Protein AF-A9DG69-F1 (afdb_monomer)

Secondary structure (DSSP, 8-state):
---TTSPPPSSPEEEEEE-TT-TTHHHHHHHHTGGGGGGSEEEEEE--TT-HHHHHHHHHHHHHHHTT-HHHHHHHHHHIIIIIS-S--SHHHHHHHHHHTT--HHHHHHHHTSHHHHHHHHHHHHHHHHHHH--SSS-TTHHHHHHHHHH--

Foldseek 3Di:
DDDPDDPDDPAAEDEAEEFLLQLVVPVVCVVPPVVCPPRHNYYYQQDQVVPQLSLLRLLLVQVCVVVVNCVPCVVVSSCCQPPHDHGDPDNVVSLVSVVVVPDDSVVSVPSSPDPSSVVSSVVSHVVLVCQLPDDDDDDPPVNCVSVVSVVVD

pLDDT: mean 79.02, std 21.31, range [30.34, 98.31]

Mean predicted aligned error: 8.77 Å

Structure (mmCIF, N/CA/C/O backbone):
data_AF-A9DG69-F1
#
_entry.id   AF-A9DG69-F1
#
loop_
_atom_site.group_PDB
_atom_site.id
_atom_site.type_symbol
_atom_site.label_atom_id
_atom_site.label_alt_id
_atom_site.label_comp_id
_atom_site.label_asym_id
_atom_site.label_entity_id
_atom_site.label_seq_id
_atom_site.pdbx_PDB_ins_code
_atom_site.Cartn_x
_atom_site.Cartn_y
_atom_site.Cartn_z
_atom_site.occupancy
_atom_site.B_iso_or_equiv
_atom_site.auth_seq_id
_atom_site.auth_comp_id
_atom_site.auth_asym_id
_atom_site.auth_atom_id
_atom_site.pdbx_PDB_model_num
ATOM 1 N N . MET A 1 1 ? 27.854 -14.062 -20.061 1.00 39.81 1 MET A N 1
ATOM 2 C CA . MET A 1 1 ? 29.175 -13.415 -20.216 1.00 39.81 1 MET A CA 1
ATOM 3 C C . MET A 1 1 ? 29.643 -13.022 -18.823 1.00 39.81 1 MET A C 1
ATOM 5 O O . MET A 1 1 ? 29.130 -12.054 -18.285 1.00 39.81 1 MET A O 1
ATOM 9 N N . GLN A 1 2 ? 30.489 -13.839 -18.189 1.00 33.88 2 GLN A N 1
ATOM 10 C CA . GLN A 1 2 ? 31.050 -13.531 -16.868 1.00 33.88 2 GLN A CA 1
ATOM 11 C C . GLN A 1 2 ? 32.243 -12.591 -17.051 1.00 33.88 2 GLN A C 1
ATOM 13 O O . GLN A 1 2 ? 33.119 -12.861 -17.873 1.00 33.88 2 GLN A O 1
ATOM 18 N N . VAL A 1 3 ? 32.255 -11.478 -16.321 1.00 43.22 3 VAL A N 1
ATOM 19 C CA . VAL A 1 3 ? 33.398 -10.561 -16.281 1.00 43.22 3 VAL A CA 1
ATOM 20 C C . VAL A 1 3 ? 34.301 -11.018 -15.140 1.00 43.22 3 VAL A C 1
ATOM 22 O O . VAL A 1 3 ? 33.946 -10.902 -13.970 1.00 43.22 3 VAL A O 1
ATOM 25 N N . SER A 1 4 ? 35.454 -11.584 -15.481 1.00 36.88 4 SER A N 1
ATOM 26 C CA . SER A 1 4 ? 36.428 -12.093 -14.515 1.00 36.88 4 SER A CA 1
ATOM 27 C C . SER A 1 4 ? 36.933 -10.974 -13.593 1.00 36.88 4 SER A C 1
ATOM 29 O O . SER A 1 4 ? 37.400 -9.946 -14.079 1.00 36.88 4 SER A O 1
ATOM 31 N N . GLY A 1 5 ? 36.889 -11.184 -12.271 1.00 45.47 5 GLY A N 1
ATOM 32 C CA . GLY A 1 5 ? 37.530 -10.305 -11.276 1.00 45.47 5 GLY A CA 1
ATOM 33 C C . GLY A 1 5 ? 36.601 -9.433 -10.424 1.00 45.47 5 GLY A C 1
ATOM 34 O O . GLY A 1 5 ? 37.092 -8.720 -9.553 1.00 45.47 5 GLY A O 1
ATOM 35 N N . ILE A 1 6 ? 35.282 -9.503 -10.618 1.00 45.38 6 ILE A N 1
ATOM 36 C CA . ILE A 1 6 ? 34.305 -8.875 -9.717 1.00 45.38 6 ILE A CA 1
ATOM 37 C C . ILE A 1 6 ? 33.697 -9.986 -8.853 1.00 45.38 6 ILE A C 1
ATOM 39 O O . ILE A 1 6 ? 33.123 -10.914 -9.424 1.00 45.38 6 ILE A O 1
ATOM 43 N N . PRO A 1 7 ? 33.820 -9.949 -7.511 1.00 48.00 7 PRO A N 1
ATOM 44 C CA . PRO A 1 7 ? 33.106 -10.897 -6.667 1.00 48.00 7 PRO A CA 1
ATOM 45 C C . PRO A 1 7 ? 31.607 -10.728 -6.922 1.00 48.00 7 PRO A C 1
ATOM 47 O O . PRO A 1 7 ? 31.056 -9.641 -6.742 1.00 48.00 7 PRO A O 1
ATOM 50 N N . GLU A 1 8 ? 30.970 -11.795 -7.398 1.00 50.75 8 GLU A N 1
ATOM 51 C CA . GLU A 1 8 ? 29.535 -11.830 -7.654 1.00 50.75 8 GLU A CA 1
ATOM 52 C C . GLU A 1 8 ? 28.812 -11.520 -6.335 1.00 50.75 8 GLU A C 1
ATOM 54 O O . GLU A 1 8 ? 29.060 -12.154 -5.304 1.00 50.75 8 GLU A O 1
ATOM 59 N N . ALA A 1 9 ? 28.000 -10.459 -6.330 1.00 54.44 9 ALA A N 1
ATOM 60 C CA . ALA A 1 9 ? 27.233 -10.087 -5.151 1.00 54.44 9 ALA A CA 1
ATOM 61 C C . ALA A 1 9 ? 26.327 -11.266 -4.774 1.00 54.44 9 ALA A C 1
ATOM 63 O O . ALA A 1 9 ? 25.660 -11.828 -5.636 1.00 54.44 9 ALA A O 1
ATOM 64 N N . LYS A 1 10 ? 26.320 -11.629 -3.486 1.00 57.94 10 LYS A N 1
ATOM 65 C CA . LYS A 1 10 ? 25.734 -12.876 -2.961 1.00 57.94 10 LYS A CA 1
ATOM 66 C C . LYS A 1 10 ? 24.251 -13.093 -3.326 1.00 57.94 10 LYS A C 1
ATOM 68 O O . LYS A 1 10 ? 23.829 -14.237 -3.303 1.00 57.94 10 LYS A O 1
ATOM 73 N N . SER A 1 11 ? 23.539 -12.009 -3.653 1.00 59.19 11 SER A N 1
ATOM 74 C CA . SER A 1 11 ? 22.385 -11.897 -4.561 1.00 59.19 11 SER A CA 1
ATOM 75 C C . SER A 1 11 ? 22.168 -10.399 -4.839 1.00 59.19 11 SER A C 1
ATOM 77 O O . SER A 1 11 ? 22.279 -9.596 -3.905 1.00 59.19 11 SER A O 1
ATOM 79 N N . PRO A 1 12 ? 21.906 -9.950 -6.078 1.00 70.25 12 PRO A N 1
ATOM 80 C CA . PRO A 1 12 ? 21.531 -8.561 -6.316 1.00 70.25 12 PRO A CA 1
ATOM 81 C C . PRO A 1 12 ? 20.106 -8.304 -5.799 1.00 70.25 12 PRO A C 1
ATOM 83 O O . PRO A 1 12 ? 19.175 -9.023 -6.154 1.00 70.25 12 PRO A O 1
ATOM 86 N N . ILE A 1 13 ? 19.935 -7.258 -4.981 1.00 70.25 13 ILE A N 1
ATOM 87 C CA . ILE A 1 13 ? 18.608 -6.778 -4.575 1.00 70.25 13 ILE A CA 1
ATOM 88 C C . ILE A 1 13 ? 18.069 -5.871 -5.680 1.00 70.25 13 ILE A C 1
ATOM 90 O O . ILE A 1 13 ? 18.661 -4.829 -5.979 1.00 70.25 13 ILE A O 1
ATOM 94 N N . VAL A 1 14 ? 16.928 -6.235 -6.257 1.00 75.44 14 VAL A N 1
ATOM 95 C CA . VAL A 1 14 ? 16.189 -5.379 -7.189 1.00 75.44 14 VAL A CA 1
ATOM 96 C C . VAL A 1 14 ? 15.062 -4.710 -6.416 1.00 75.44 14 VAL A C 1
ATOM 98 O O . VAL A 1 14 ? 14.166 -5.374 -5.897 1.00 75.44 14 VAL A O 1
ATOM 101 N N . ARG A 1 15 ? 15.109 -3.375 -6.336 1.00 79.12 15 ARG A N 1
ATOM 102 C CA . ARG A 1 15 ? 14.056 -2.577 -5.706 1.00 79.12 15 ARG A CA 1
ATOM 103 C C . ARG A 1 15 ? 13.205 -1.872 -6.748 1.00 79.12 15 ARG A C 1
ATOM 105 O O . ARG A 1 15 ? 13.714 -1.078 -7.536 1.00 79.12 15 ARG A O 1
ATOM 112 N N . GLU A 1 16 ? 11.905 -2.107 -6.689 1.00 80.88 16 GLU A N 1
ATOM 113 C CA . GLU A 1 16 ? 10.910 -1.392 -7.476 1.00 80.88 16 GLU A CA 1
ATOM 114 C C . GLU A 1 16 ? 10.331 -0.223 -6.670 1.00 80.88 16 GLU A C 1
ATOM 116 O O . GLU A 1 16 ? 9.820 -0.407 -5.565 1.00 80.88 16 GLU A O 1
ATOM 121 N N . PHE A 1 17 ? 10.359 0.978 -7.247 1.00 85.00 17 PHE A N 1
ATOM 122 C CA . PHE A 1 17 ? 9.604 2.127 -6.750 1.00 85.00 17 PHE A CA 1
ATOM 123 C C . PHE A 1 17 ? 8.345 2.296 -7.602 1.00 85.00 17 PHE A C 1
ATOM 125 O O . PHE A 1 17 ? 8.454 2.585 -8.793 1.00 85.00 17 PHE A O 1
ATOM 132 N N . PHE A 1 18 ? 7.161 2.116 -7.015 1.00 87.69 18 PHE A N 1
ATOM 133 C CA . PHE A 1 18 ? 5.908 2.041 -7.780 1.00 87.69 18 PHE A CA 1
ATOM 134 C C . PHE A 1 18 ? 4.745 2.778 -7.115 1.00 87.69 18 PHE A C 1
ATOM 136 O O . PHE A 1 18 ? 4.779 3.076 -5.925 1.00 87.69 18 PHE A O 1
ATOM 143 N N . SER A 1 19 ? 3.672 3.033 -7.858 1.00 90.19 19 SER A N 1
ATOM 144 C CA . SER A 1 19 ? 2.377 3.419 -7.286 1.00 90.19 19 SER A CA 1
ATOM 145 C C . SER A 1 19 ? 1.255 2.696 -8.012 1.00 90.19 19 SER A C 1
ATOM 147 O O . SER A 1 19 ? 1.274 2.603 -9.236 1.00 90.19 19 SER A O 1
ATOM 149 N N . TYR A 1 20 ? 0.221 2.267 -7.283 1.00 92.31 20 TYR A N 1
ATOM 150 C CA . TYR A 1 20 ? -0.986 1.703 -7.901 1.00 92.31 20 TYR A CA 1
ATOM 151 C C . TYR A 1 20 ? -1.754 2.706 -8.776 1.00 92.31 20 TYR A C 1
ATOM 153 O O . TYR A 1 20 ? -2.669 2.309 -9.485 1.00 92.31 20 TYR A O 1
ATOM 161 N N . ASN A 1 21 ? -1.401 3.996 -8.728 1.00 90.62 21 ASN A N 1
ATOM 162 C CA . ASN A 1 21 ? -1.954 5.027 -9.612 1.00 90.62 21 ASN A CA 1
ATOM 163 C C . ASN A 1 21 ? -1.151 5.212 -10.907 1.00 90.62 21 ASN A C 1
ATOM 165 O O . ASN A 1 21 ? -1.531 6.040 -11.732 1.00 90.62 21 ASN A O 1
ATOM 169 N N . CYS A 1 22 ? -0.041 4.491 -11.084 1.00 85.38 22 CYS A N 1
ATOM 170 C CA . CYS A 1 22 ? 0.853 4.618 -12.230 1.00 85.38 22 CYS A CA 1
ATOM 171 C C . CYS A 1 22 ? 0.901 3.297 -13.013 1.00 85.38 22 CYS A C 1
ATOM 173 O O . CYS A 1 22 ? 1.735 2.429 -12.767 1.00 85.38 22 CYS A O 1
ATOM 175 N N . TYR A 1 23 ? -0.004 3.142 -13.987 1.00 72.94 23 TYR A N 1
ATOM 176 C CA . TYR A 1 23 ? -0.185 1.884 -14.729 1.00 72.94 23 TYR A CA 1
ATOM 177 C C . TYR A 1 23 ? 1.024 1.483 -15.579 1.00 72.94 23 TYR A C 1
ATOM 179 O O . TYR A 1 23 ? 1.253 0.304 -15.815 1.00 72.94 23 TYR A O 1
ATOM 187 N N . ARG A 1 24 ? 1.818 2.456 -16.044 1.00 70.38 24 ARG A N 1
ATOM 188 C CA . ARG A 1 24 ? 2.927 2.224 -16.986 1.00 70.38 24 ARG A CA 1
ATOM 189 C C . ARG A 1 24 ? 3.978 1.242 -16.447 1.00 70.38 24 ARG A C 1
ATOM 191 O O . ARG A 1 24 ? 4.665 0.607 -17.238 1.00 70.38 24 ARG A O 1
ATOM 198 N N . GLN A 1 25 ? 4.099 1.126 -15.126 1.00 61.88 25 GLN A N 1
ATOM 199 C CA . GLN A 1 25 ? 5.085 0.266 -14.471 1.00 61.88 25 GLN A CA 1
ATOM 200 C C . GLN A 1 25 ? 4.639 -1.204 -14.408 1.00 61.88 25 GLN A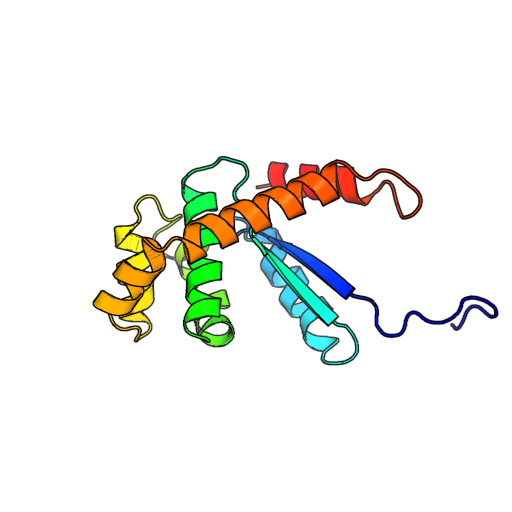 C 1
ATOM 202 O O . GLN A 1 25 ? 5.483 -2.092 -14.409 1.00 61.88 25 GLN A O 1
ATOM 207 N N . TYR A 1 26 ? 3.329 -1.467 -14.423 1.00 66.94 26 TYR A N 1
ATOM 208 C CA . TYR A 1 26 ? 2.775 -2.794 -14.150 1.00 66.94 26 TYR A CA 1
ATOM 209 C C . TYR A 1 26 ? 3.090 -3.851 -15.233 1.00 66.94 26 TYR A C 1
ATOM 211 O O . TYR A 1 26 ? 3.617 -4.901 -14.870 1.00 66.94 26 TYR A O 1
ATOM 219 N N . PRO A 1 27 ? 2.884 -3.601 -16.548 1.00 66.69 27 PRO A N 1
ATOM 220 C CA . PRO A 1 27 ? 3.151 -4.609 -17.584 1.00 66.69 27 PRO A CA 1
ATOM 221 C C . PRO A 1 27 ? 4.640 -4.926 -17.731 1.00 66.69 27 PRO A C 1
ATOM 223 O O . PRO A 1 27 ? 5.029 -6.080 -17.868 1.00 66.69 27 PRO A O 1
ATOM 226 N N . ILE A 1 28 ? 5.491 -3.896 -17.636 1.00 63.50 28 ILE A N 1
ATOM 227 C CA . ILE A 1 28 ? 6.948 -4.061 -17.693 1.00 63.50 28 ILE A CA 1
ATOM 228 C C . ILE A 1 28 ? 7.399 -5.004 -16.575 1.00 63.50 28 ILE A C 1
ATOM 230 O O . ILE A 1 28 ? 8.274 -5.842 -16.783 1.00 63.50 28 ILE A O 1
ATOM 234 N N . PHE A 1 29 ? 6.797 -4.881 -15.394 1.00 64.56 29 PHE A N 1
ATOM 235 C CA . PHE A 1 29 ? 7.187 -5.651 -14.228 1.00 64.56 29 PHE A CA 1
ATOM 236 C C . PHE A 1 29 ? 6.759 -7.126 -14.302 1.00 64.56 29 PHE A C 1
ATOM 238 O O . PHE A 1 29 ? 7.599 -8.004 -14.081 1.00 64.56 29 PHE A O 1
ATOM 245 N N .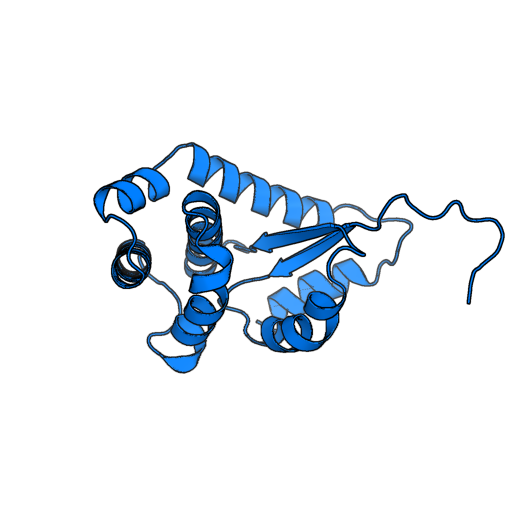 GLU A 1 30 ? 5.491 -7.400 -14.642 1.00 67.62 30 GLU A N 1
ATOM 246 C CA . GLU A 1 30 ? 4.982 -8.775 -14.814 1.00 67.62 30 GLU A CA 1
ATOM 247 C C . GLU A 1 30 ? 5.768 -9.537 -15.893 1.00 67.62 30 GLU A C 1
ATOM 249 O O . GLU A 1 30 ? 6.089 -10.711 -15.727 1.00 67.62 30 GLU A O 1
ATOM 254 N N . GLU A 1 31 ? 6.153 -8.865 -16.981 1.00 68.94 31 GLU A N 1
ATOM 255 C CA . GLU A 1 31 ? 6.813 -9.523 -18.113 1.00 68.94 31 GLU A CA 1
ATOM 256 C C . GLU A 1 31 ? 8.319 -9.758 -17.910 1.00 68.94 31 GLU A C 1
ATOM 258 O O . GLU A 1 31 ? 8.875 -10.683 -18.505 1.00 68.94 31 GLU A O 1
ATOM 263 N N . THR A 1 32 ? 9.002 -8.935 -17.102 1.00 63.88 32 THR A N 1
ATOM 264 C CA . THR A 1 32 ? 10.480 -8.929 -17.063 1.00 63.88 32 THR A CA 1
ATOM 265 C C . THR A 1 32 ? 11.102 -9.306 -15.724 1.00 63.88 32 THR A C 1
ATOM 267 O O . THR A 1 32 ? 12.185 -9.894 -15.720 1.00 63.88 32 THR A O 1
ATOM 270 N N . VAL A 1 33 ? 10.457 -8.997 -14.594 1.00 64.94 33 VAL A N 1
ATOM 271 C CA . VAL A 1 33 ? 11.054 -9.188 -13.259 1.00 64.94 33 VAL A CA 1
ATOM 272 C C . VAL A 1 33 ? 10.446 -10.380 -12.528 1.00 64.94 33 VAL A C 1
ATOM 274 O O . VAL A 1 33 ? 11.181 -11.127 -11.886 1.00 64.94 33 VAL A O 1
ATOM 277 N N . GLU A 1 34 ? 9.139 -10.617 -12.661 1.00 67.62 34 GLU A N 1
ATOM 278 C CA . GLU A 1 34 ? 8.484 -11.793 -12.067 1.00 67.62 34 GLU A CA 1
ATOM 279 C C . GLU A 1 34 ? 9.126 -13.139 -12.484 1.00 67.62 34 GLU A C 1
ATOM 281 O O . GLU A 1 34 ? 9.318 -13.991 -11.611 1.00 67.62 34 GLU A O 1
ATOM 286 N N . PRO A 1 35 ? 9.571 -13.336 -13.746 1.00 71.50 35 PRO A N 1
ATOM 287 C CA . PRO A 1 35 ? 10.230 -14.578 -14.161 1.00 71.50 35 PRO A CA 1
ATOM 288 C C . PRO A 1 35 ? 11.618 -14.821 -13.547 1.00 71.50 35 PRO A C 1
ATOM 290 O O . PRO A 1 35 ? 12.113 -15.945 -13.615 1.00 71.50 35 PRO A O 1
ATOM 293 N N . LEU A 1 36 ? 12.269 -13.801 -12.968 1.00 67.56 36 LEU A N 1
ATOM 294 C CA . LEU A 1 36 ? 13.613 -13.938 -12.385 1.00 67.56 36 LEU A CA 1
ATOM 295 C C . LEU A 1 36 ? 13.611 -14.748 -11.075 1.00 67.56 36 LEU A C 1
ATOM 297 O O . LEU A 1 36 ? 14.653 -15.294 -10.696 1.00 67.56 36 LEU A O 1
ATOM 301 N N . GLY A 1 37 ? 12.443 -14.890 -10.435 1.00 67.31 37 GLY A N 1
ATOM 302 C CA . GLY A 1 37 ? 12.215 -15.794 -9.306 1.00 67.31 37 GLY A CA 1
ATOM 303 C C . GLY A 1 37 ? 13.230 -15.629 -8.173 1.00 67.31 37 GLY A C 1
ATOM 304 O O . GLY A 1 37 ? 13.617 -14.516 -7.829 1.00 67.31 37 GLY A O 1
ATOM 305 N N . ASP A 1 38 ? 13.696 -16.755 -7.631 1.00 68.50 38 ASP A N 1
ATOM 306 C CA . ASP A 1 38 ? 14.610 -16.810 -6.478 1.00 68.50 38 ASP A CA 1
ATOM 307 C C . ASP A 1 38 ? 16.049 -16.349 -6.796 1.00 68.50 38 ASP A C 1
ATOM 309 O O . ASP A 1 38 ? 16.919 -16.353 -5.926 1.00 68.50 38 ASP A O 1
ATOM 313 N N . THR A 1 39 ? 16.330 -15.964 -8.045 1.00 67.00 39 THR A N 1
ATOM 314 C CA . THR A 1 39 ? 17.665 -15.512 -8.479 1.00 67.00 39 THR A CA 1
ATOM 315 C C . THR A 1 39 ? 17.992 -14.108 -7.961 1.00 67.00 39 THR A C 1
ATOM 317 O O . THR A 1 39 ? 19.156 -13.705 -7.946 1.00 67.00 39 THR A O 1
ATOM 320 N N . ILE A 1 40 ? 16.971 -13.344 -7.563 1.00 69.00 40 ILE A N 1
ATOM 321 C CA . ILE A 1 40 ? 17.101 -11.967 -7.094 1.00 69.00 40 ILE A CA 1
ATOM 322 C C . ILE A 1 40 ? 16.274 -11.754 -5.828 1.00 69.00 40 ILE A C 1
ATOM 324 O O . ILE A 1 40 ? 15.142 -12.219 -5.717 1.00 69.00 40 ILE A O 1
ATOM 328 N N . ASP A 1 41 ? 16.823 -10.991 -4.889 1.00 71.38 41 ASP A N 1
ATOM 329 C CA . ASP A 1 41 ? 16.044 -10.517 -3.751 1.00 71.38 41 ASP A CA 1
ATOM 330 C C . ASP A 1 41 ? 15.211 -9.325 -4.216 1.00 71.38 41 ASP A C 1
ATOM 332 O O . ASP A 1 41 ? 15.745 -8.294 -4.637 1.00 71.38 41 ASP A O 1
ATOM 336 N N . PHE A 1 42 ? 13.890 -9.472 -4.189 1.00 74.81 42 PHE A N 1
ATOM 337 C CA . PHE A 1 42 ? 12.991 -8.482 -4.760 1.00 74.81 42 PHE A CA 1
ATOM 338 C C . PHE A 1 42 ? 12.222 -7.704 -3.691 1.00 74.81 42 PHE A C 1
ATOM 340 O O . PHE A 1 42 ? 11.514 -8.274 -2.857 1.00 74.81 42 PHE A O 1
ATOM 347 N N . GLU A 1 43 ? 12.305 -6.375 -3.755 1.00 81.06 43 GLU A N 1
ATOM 348 C CA . GLU A 1 43 ? 11.619 -5.484 -2.824 1.00 81.06 43 GLU A CA 1
ATOM 349 C C . GLU A 1 43 ? 10.822 -4.393 -3.539 1.00 81.06 43 GLU A C 1
ATOM 351 O O . GLU A 1 43 ? 11.306 -3.763 -4.474 1.00 81.06 43 GLU A O 1
ATOM 356 N N . ARG A 1 44 ? 9.618 -4.091 -3.039 1.00 85.06 44 ARG A N 1
ATOM 357 C CA . ARG A 1 44 ? 8.824 -2.952 -3.518 1.00 85.06 44 ARG A CA 1
ATOM 358 C C . ARG A 1 44 ? 8.738 -1.850 -2.481 1.00 85.06 44 ARG A C 1
ATOM 360 O O . ARG A 1 44 ? 8.471 -2.111 -1.307 1.00 85.06 44 ARG A O 1
ATOM 367 N N . THR A 1 45 ? 8.858 -0.622 -2.956 1.00 89.56 45 THR A N 1
ATOM 368 C CA . THR A 1 45 ? 8.678 0.600 -2.180 1.00 89.56 45 THR A CA 1
ATOM 369 C C . THR A 1 45 ? 7.586 1.442 -2.847 1.00 89.56 45 THR A C 1
ATOM 371 O O . THR A 1 45 ? 7.820 2.019 -3.912 1.00 89.56 45 THR A O 1
ATOM 374 N N . PRO A 1 46 ? 6.373 1.513 -2.271 1.00 92.38 46 PRO A N 1
ATOM 375 C CA . PRO A 1 46 ? 5.306 2.314 -2.845 1.00 92.38 46 PRO A CA 1
ATOM 376 C C . PRO A 1 46 ? 5.591 3.816 -2.669 1.00 92.38 46 PRO A C 1
ATOM 378 O O . PRO A 1 46 ? 6.023 4.269 -1.607 1.00 92.38 46 PRO A O 1
ATOM 381 N N . ILE A 1 47 ? 5.308 4.604 -3.701 1.00 90.69 47 ILE A N 1
ATOM 382 C CA . ILE A 1 47 ? 5.576 6.041 -3.768 1.00 90.69 47 ILE A CA 1
ATOM 383 C C . ILE A 1 47 ? 4.294 6.837 -3.524 1.00 90.69 47 ILE A C 1
ATOM 385 O O . ILE A 1 47 ? 3.309 6.687 -4.249 1.00 90.69 47 ILE A O 1
ATOM 389 N N . GLY A 1 48 ? 4.335 7.722 -2.524 1.00 88.44 48 GLY A N 1
ATOM 390 C CA . GLY A 1 48 ? 3.271 8.678 -2.212 1.00 88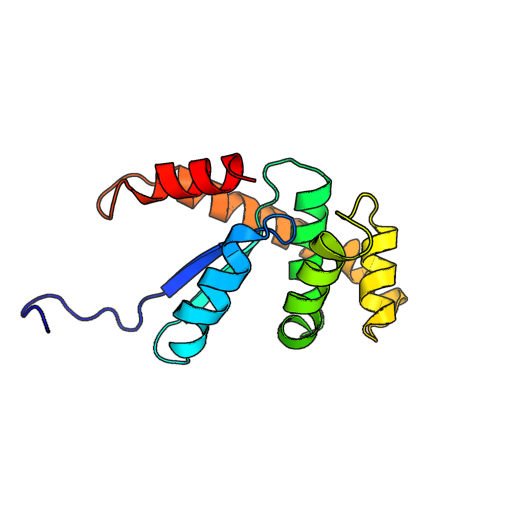.44 48 GLY A CA 1
ATOM 391 C C . GLY A 1 48 ? 3.434 10.025 -2.916 1.00 88.44 48 GLY A C 1
ATOM 392 O O . GLY A 1 48 ? 2.445 10.652 -3.284 1.00 88.44 48 GLY A O 1
ATOM 393 N N . ALA A 1 49 ? 4.676 10.489 -3.109 1.00 85.88 49 ALA A N 1
ATOM 394 C CA . ALA A 1 49 ? 5.012 11.773 -3.747 1.00 85.88 49 ALA A CA 1
ATOM 395 C C . ALA A 1 49 ? 4.201 12.985 -3.219 1.00 85.88 49 ALA A C 1
ATOM 397 O O . ALA A 1 49 ? 3.910 13.920 -3.963 1.00 85.88 49 ALA A O 1
ATOM 398 N N . GLY A 1 50 ? 3.770 12.950 -1.951 1.00 86.31 50 GLY A N 1
ATOM 399 C CA . GLY A 1 50 ? 2.919 13.979 -1.339 1.00 86.31 50 GLY A CA 1
ATOM 400 C C . GLY A 1 50 ? 1.487 14.072 -1.891 1.00 86.31 50 GLY A C 1
ATOM 401 O O . GLY A 1 50 ? 0.726 14.937 -1.457 1.00 86.31 50 GLY A O 1
ATOM 402 N N . ARG A 1 51 ? 1.084 13.202 -2.827 1.00 90.56 51 ARG A N 1
ATOM 403 C CA . ARG A 1 51 ? -0.258 13.198 -3.429 1.00 90.56 51 ARG A CA 1
ATOM 404 C C . ARG A 1 51 ? -1.203 12.350 -2.554 1.00 90.56 51 ARG A C 1
ATOM 406 O O . ARG A 1 51 ? -0.918 11.169 -2.350 1.00 90.56 51 ARG A O 1
ATOM 413 N N . PRO A 1 52 ? -2.351 12.870 -2.072 1.00 94.75 52 PRO A N 1
ATOM 414 C CA . PRO A 1 52 ? -3.221 12.135 -1.142 1.00 94.75 52 PRO A CA 1
ATOM 415 C C . PRO A 1 52 ? -3.654 10.737 -1.616 1.00 94.75 52 PRO A C 1
ATOM 417 O O . PRO A 1 52 ? -3.603 9.776 -0.850 1.00 94.75 52 PRO A O 1
ATOM 420 N N . SER A 1 53 ? -4.016 10.586 -2.893 1.00 94.62 53 SER A N 1
ATOM 421 C CA . SER A 1 53 ? -4.415 9.291 -3.471 1.00 94.62 53 SER A CA 1
ATOM 422 C C . SER A 1 53 ? -3.263 8.285 -3.575 1.00 94.62 53 SER A C 1
ATOM 424 O O . SER A 1 53 ? -3.459 7.071 -3.469 1.00 94.62 53 SER A O 1
ATOM 426 N N . TRP A 1 54 ? -2.037 8.778 -3.740 1.00 94.81 54 TRP A N 1
ATOM 427 C CA . TRP A 1 54 ? -0.837 7.950 -3.797 1.00 94.81 54 TRP A CA 1
ATOM 428 C C . TRP A 1 54 ? -0.405 7.517 -2.396 1.00 94.81 54 TRP A C 1
ATOM 430 O O . TRP A 1 54 ? -0.016 6.367 -2.214 1.00 94.81 54 TRP A O 1
ATOM 440 N N . ILE A 1 55 ? -0.589 8.368 -1.386 1.00 96.38 55 ILE A N 1
ATOM 441 C CA . ILE A 1 55 ? -0.410 7.990 0.024 1.00 96.38 55 ILE A CA 1
ATOM 442 C C . ILE A 1 55 ? -1.398 6.879 0.414 1.00 96.38 55 ILE A C 1
ATOM 444 O O . ILE A 1 55 ? -1.008 5.885 1.025 1.00 96.38 55 ILE A O 1
ATOM 448 N N . LEU A 1 56 ? -2.661 6.964 -0.025 1.00 97.44 56 LEU A N 1
ATOM 449 C CA . LEU A 1 56 ? -3.621 5.862 0.145 1.00 97.44 56 LEU A CA 1
ATOM 450 C C . LEU A 1 56 ? -3.169 4.581 -0.574 1.00 97.44 56 LEU A C 1
ATOM 452 O O . LEU A 1 56 ? -3.453 3.478 -0.114 1.00 97.44 56 LEU A O 1
ATOM 456 N N . SER A 1 57 ? -2.410 4.701 -1.663 1.00 94.50 57 SER A N 1
ATOM 457 C CA . SER A 1 57 ? -1.828 3.549 -2.363 1.00 94.50 57 SER A CA 1
ATOM 458 C C . SER A 1 57 ? -0.627 2.947 -1.624 1.00 94.50 57 SER A C 1
ATOM 460 O O . SER A 1 57 ? -0.485 1.723 -1.606 1.00 94.50 57 SER A O 1
ATOM 462 N N . GLN A 1 58 ? 0.182 3.760 -0.935 1.00 97.25 58 GLN A N 1
ATOM 463 C CA . GLN A 1 58 ? 1.194 3.265 0.010 1.00 97.25 58 GLN A CA 1
ATOM 464 C C . GLN A 1 58 ? 0.540 2.495 1.156 1.00 97.25 58 GLN A C 1
ATOM 466 O O . GLN A 1 58 ? 0.959 1.383 1.485 1.00 97.25 58 GLN A O 1
ATOM 471 N N . GLN A 1 59 ? -0.534 3.051 1.719 1.00 98.06 59 GLN A N 1
ATOM 472 C CA . GLN A 1 59 ? -1.296 2.393 2.774 1.00 98.06 59 GLN A CA 1
ATOM 473 C C . GLN A 1 59 ? -1.923 1.081 2.279 1.00 98.06 59 GLN A C 1
ATOM 475 O O . GLN A 1 59 ? -1.879 0.083 2.994 1.00 98.06 59 GLN A O 1
ATOM 480 N N . ALA A 1 60 ? -2.428 1.039 1.040 1.00 97.94 60 ALA A N 1
ATOM 481 C CA . ALA A 1 60 ? -2.935 -0.184 0.420 1.00 97.94 60 ALA A CA 1
ATOM 482 C C . ALA A 1 60 ? -1.866 -1.283 0.338 1.00 97.94 60 ALA A C 1
ATOM 484 O O . ALA A 1 60 ? -2.143 -2.438 0.657 1.00 97.94 60 ALA A O 1
ATOM 485 N N . TYR A 1 61 ? -0.635 -0.936 -0.048 1.00 97.44 61 TYR A N 1
ATOM 486 C CA . TYR A 1 61 ? 0.467 -1.897 -0.084 1.00 97.44 61 TYR A CA 1
ATOM 487 C C . TYR A 1 61 ? 0.829 -2.407 1.317 1.00 97.44 61 TYR A C 1
ATOM 489 O O . TYR A 1 61 ? 0.950 -3.616 1.509 1.00 97.44 61 TYR A O 1
ATOM 497 N N . TYR A 1 62 ? 0.901 -1.517 2.311 1.00 98.06 62 TYR A N 1
ATOM 498 C CA . TYR A 1 62 ? 1.122 -1.912 3.704 1.00 98.06 62 TYR A CA 1
ATOM 499 C C . TYR A 1 62 ? 0.051 -2.898 4.202 1.00 98.06 62 TYR A C 1
ATOM 501 O O . TYR A 1 62 ? 0.394 -3.928 4.780 1.00 98.06 62 TYR A O 1
ATOM 509 N N . LEU A 1 63 ? -1.237 -2.635 3.948 1.00 98.31 63 LEU A N 1
ATOM 510 C CA . LEU A 1 63 ? -2.319 -3.550 4.336 1.00 98.31 63 LEU A CA 1
ATOM 511 C C . LEU A 1 63 ? -2.193 -4.906 3.636 1.00 98.31 63 LEU A C 1
ATOM 513 O O . LEU A 1 63 ? -2.352 -5.947 4.272 1.00 98.31 63 LEU A O 1
ATOM 517 N N . ALA A 1 64 ? -1.859 -4.901 2.344 1.00 97.62 64 ALA A N 1
ATOM 518 C CA . ALA A 1 64 ? -1.644 -6.124 1.583 1.00 97.62 64 ALA A CA 1
ATOM 519 C C . ALA A 1 64 ? -0.526 -6.983 2.192 1.00 97.62 64 ALA A C 1
ATOM 521 O O . ALA A 1 64 ? -0.699 -8.193 2.331 1.00 97.62 64 ALA A O 1
ATOM 522 N N . GLN A 1 65 ? 0.576 -6.363 2.624 1.00 96.19 65 GLN A N 1
ATOM 523 C CA . GLN A 1 65 ? 1.647 -7.059 3.338 1.00 96.19 65 GLN A CA 1
ATOM 524 C C . GLN A 1 65 ? 1.191 -7.530 4.724 1.00 96.19 65 GLN A C 1
ATOM 526 O O . GLN A 1 65 ? 1.374 -8.695 5.064 1.00 96.19 65 GLN A O 1
ATOM 531 N N . LYS A 1 66 ? 0.549 -6.656 5.510 1.00 97.06 66 LYS A N 1
ATOM 532 C CA . LYS A 1 66 ? 0.104 -6.949 6.883 1.00 97.06 66 LYS A CA 1
ATOM 533 C C . LYS A 1 66 ? -0.840 -8.151 6.948 1.00 97.06 66 LYS A C 1
ATOM 535 O O . LYS A 1 66 ? -0.769 -8.919 7.903 1.00 97.06 66 LYS A O 1
ATOM 540 N N . PHE A 1 67 ? -1.701 -8.309 5.946 1.00 97.38 67 PHE A N 1
ATOM 541 C CA . PHE A 1 67 ? -2.657 -9.413 5.855 1.00 97.38 67 PHE A CA 1
ATOM 542 C C . PHE A 1 67 ? -2.174 -10.583 4.989 1.00 97.38 67 PHE A C 1
ATOM 544 O O . PHE A 1 67 ? -2.936 -11.518 4.767 1.00 97.38 67 PHE A O 1
ATOM 551 N N . ASN A 1 68 ? -0.926 -10.561 4.504 1.00 96.06 68 ASN A N 1
ATOM 552 C CA . ASN A 1 68 ? -0.385 -11.561 3.574 1.00 96.06 68 ASN A CA 1
ATOM 553 C C . ASN A 1 68 ? -1.234 -11.736 2.298 1.00 96.06 68 ASN A C 1
ATOM 555 O O . ASN A 1 68 ? -1.301 -12.816 1.715 1.00 96.06 68 ASN A O 1
ATOM 559 N N . MET A 1 69 ? -1.878 -10.659 1.844 1.00 96.50 69 MET A N 1
ATOM 560 C CA . MET A 1 69 ? -2.778 -10.642 0.691 1.00 96.50 69 MET A CA 1
ATOM 561 C C . MET A 1 69 ? -2.127 -10.079 -0.577 1.00 96.50 69 MET A C 1
ATOM 563 O O . MET A 1 69 ? -2.799 -10.000 -1.601 1.00 96.50 69 MET A O 1
ATOM 567 N N . THR A 1 70 ? -0.845 -9.691 -0.556 1.00 91.69 70 THR A N 1
ATOM 568 C CA . THR A 1 70 ? -0.163 -9.039 -1.694 1.00 91.69 70 THR A CA 1
ATOM 569 C C . THR A 1 70 ? -0.411 -9.749 -3.022 1.00 91.69 70 THR A C 1
ATOM 571 O O . THR A 1 70 ? -0.904 -9.116 -3.949 1.00 91.69 70 THR A O 1
ATOM 574 N N . ARG A 1 71 ? -0.183 -11.067 -3.109 1.00 89.25 71 ARG A N 1
ATOM 575 C CA . ARG A 1 71 ? -0.403 -11.835 -4.351 1.00 89.25 71 ARG A CA 1
ATOM 576 C C . ARG A 1 71 ? -1.847 -11.758 -4.859 1.00 89.25 71 ARG A C 1
ATOM 578 O O . ARG A 1 71 ? -2.069 -11.716 -6.060 1.00 89.25 71 ARG A O 1
ATOM 585 N N . GLN A 1 72 ? -2.820 -11.730 -3.951 1.00 90.62 72 GLN A N 1
ATOM 586 C CA . GLN A 1 72 ? -4.238 -11.660 -4.294 1.00 90.62 72 GLN A CA 1
ATOM 587 C C . GLN A 1 72 ? -4.644 -10.254 -4.748 1.00 90.62 72 GLN A C 1
ATOM 589 O O . GLN A 1 72 ? -5.387 -10.102 -5.716 1.00 90.62 72 GLN A O 1
ATOM 594 N N . VAL A 1 73 ? -4.207 -9.220 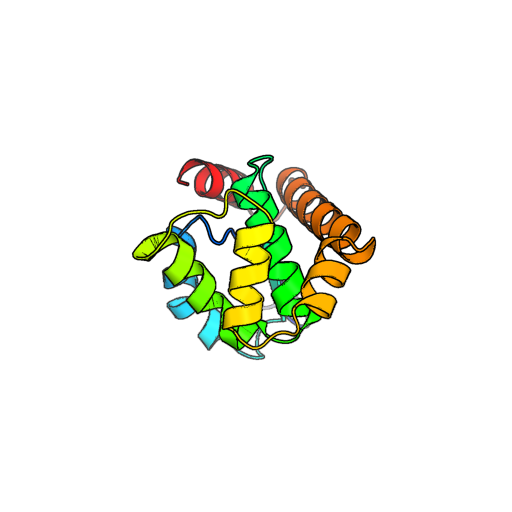-4.025 1.00 94.62 73 VAL A N 1
ATOM 595 C CA . VAL A 1 73 ? -4.779 -7.877 -4.186 1.00 94.62 73 VAL A CA 1
ATOM 596 C C . VAL A 1 73 ? -3.970 -6.964 -5.093 1.00 94.62 73 VAL A C 1
ATOM 598 O O . VAL A 1 73 ? -4.530 -5.979 -5.555 1.00 94.62 73 VAL A O 1
ATOM 601 N N . HIS A 1 74 ? -2.702 -7.268 -5.382 1.00 91.19 74 HIS A N 1
ATOM 602 C CA . HIS A 1 74 ? -1.826 -6.375 -6.148 1.00 91.19 74 HIS A CA 1
ATOM 603 C C . HIS A 1 74 ? -2.408 -6.044 -7.532 1.00 91.19 74 HIS A C 1
ATOM 605 O O . HIS A 1 74 ? -2.689 -4.881 -7.814 1.00 91.19 74 HIS A O 1
ATOM 611 N N . GLY A 1 75 ? -2.723 -7.058 -8.346 1.00 89.56 75 GLY A N 1
ATOM 612 C CA . GLY A 1 75 ? -3.383 -6.848 -9.641 1.00 89.56 75 GLY A CA 1
ATOM 613 C C . GLY A 1 75 ? -4.812 -6.302 -9.514 1.00 89.56 75 GLY A C 1
ATOM 614 O O . GLY A 1 75 ? -5.245 -5.476 -10.317 1.00 89.56 75 GLY A O 1
ATOM 615 N N . ASN A 1 76 ? -5.547 -6.690 -8.465 1.00 93.81 76 ASN A N 1
ATOM 616 C CA . ASN A 1 76 ? -6.900 -6.176 -8.219 1.00 93.81 76 ASN A CA 1
ATOM 617 C C . ASN A 1 76 ? -6.905 -4.677 -7.888 1.00 93.81 76 ASN A C 1
ATOM 619 O O . ASN A 1 76 ? -7.849 -3.987 -8.272 1.00 93.81 76 ASN A O 1
ATOM 623 N N . LEU A 1 77 ? -5.870 -4.168 -7.213 1.00 94.94 77 LEU A N 1
ATOM 624 C CA . LEU A 1 77 ? -5.686 -2.746 -6.919 1.00 94.94 77 LEU A CA 1
ATOM 625 C C . LEU A 1 77 ? -5.433 -1.952 -8.203 1.00 94.94 77 LEU A C 1
ATOM 627 O O . LEU A 1 77 ? -6.115 -0.952 -8.428 1.00 94.94 77 LEU A O 1
ATOM 631 N N . PHE A 1 78 ? -4.549 -2.433 -9.084 1.00 92.25 78 PHE A N 1
ATOM 632 C CA . PHE A 1 78 ? -4.332 -1.804 -10.392 1.00 92.25 78 PHE A CA 1
ATOM 633 C C . PHE A 1 78 ? -5.614 -1.777 -11.230 1.00 92.25 78 PHE A C 1
ATOM 635 O O . PHE A 1 78 ? -6.023 -0.709 -11.682 1.00 92.25 78 PHE A O 1
ATOM 642 N N . LYS A 1 79 ? -6.317 -2.910 -11.360 1.00 91.50 79 LYS A N 1
ATOM 643 C CA . LYS A 1 79 ? -7.606 -2.972 -12.078 1.00 91.50 79 LYS A CA 1
ATOM 644 C C . LYS A 1 79 ? -8.646 -2.039 -11.463 1.00 91.50 79 LYS A C 1
ATOM 646 O O . LYS A 1 79 ? -9.365 -1.334 -12.167 1.00 91.50 79 LYS A O 1
ATOM 651 N N . ARG A 1 80 ? -8.733 -1.999 -10.132 1.00 93.81 80 ARG A N 1
ATOM 652 C CA . ARG A 1 80 ? -9.657 -1.114 -9.416 1.00 93.81 80 ARG A CA 1
ATOM 653 C C . ARG A 1 80 ? -9.396 0.354 -9.751 1.00 93.81 80 ARG A C 1
ATOM 655 O O . ARG A 1 80 ? -10.368 1.086 -9.943 1.00 93.81 80 ARG A O 1
ATOM 662 N N . ILE A 1 81 ? -8.136 0.780 -9.791 1.00 94.06 81 ILE A N 1
ATOM 663 C CA . ILE A 1 81 ? -7.765 2.182 -10.016 1.00 94.06 81 ILE A CA 1
ATOM 664 C C . ILE A 1 81 ? -7.845 2.566 -11.495 1.00 94.06 81 ILE A C 1
ATOM 666 O O . ILE A 1 81 ? -8.360 3.638 -11.804 1.00 94.06 81 ILE A O 1
ATOM 670 N N . HIS A 1 82 ? -7.389 1.703 -12.401 1.00 90.94 82 HIS A N 1
ATOM 671 C CA . HIS A 1 82 ? -7.246 2.045 -13.818 1.00 90.94 82 HIS A CA 1
ATOM 672 C C . HIS A 1 82 ? -8.441 1.664 -14.694 1.00 90.94 82 HIS A C 1
ATOM 674 O O . HIS A 1 82 ? -8.655 2.306 -15.717 1.00 90.94 82 HIS A O 1
ATOM 680 N N . GLU A 1 83 ? -9.234 0.665 -14.302 1.00 92.06 83 GLU A N 1
ATOM 681 C CA . GLU A 1 83 ? -10.329 0.149 -15.139 1.00 92.06 83 GLU A CA 1
ATOM 682 C C . GLU A 1 83 ? -11.716 0.361 -14.524 1.00 92.06 83 GLU A C 1
ATOM 684 O O . GLU A 1 83 ? -12.711 0.354 -15.245 1.00 92.06 83 GLU A O 1
ATOM 689 N N . LYS A 1 84 ? -11.811 0.509 -13.194 1.00 92.31 84 LYS A N 1
ATOM 690 C CA . LYS A 1 84 ? -13.100 0.520 -12.482 1.00 92.31 84 LYS A CA 1
ATOM 691 C C . LYS A 1 84 ? -13.437 1.882 -11.887 1.00 92.31 84 LYS A C 1
ATOM 693 O O . LYS A 1 84 ? -13.996 2.730 -12.565 1.00 92.31 84 LYS A O 1
ATOM 698 N N . GLU A 1 85 ? -13.150 2.089 -10.605 1.00 94.06 85 GLU A N 1
ATOM 699 C CA . GLU A 1 85 ? -13.707 3.212 -9.834 1.00 94.06 85 GLU A CA 1
ATOM 700 C C . GLU A 1 85 ? -12.663 4.308 -9.503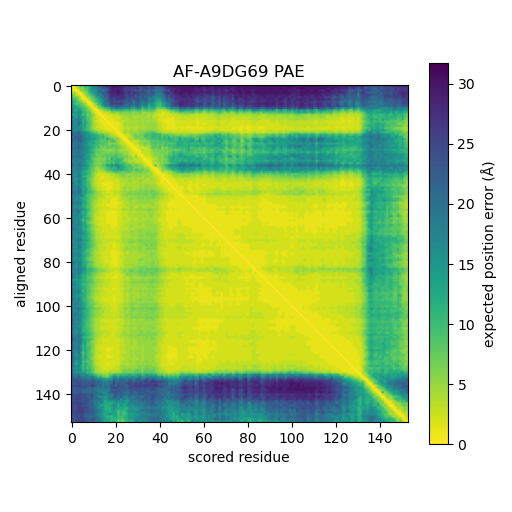 1.00 94.06 85 GLU A C 1
ATOM 702 O O . GLU A 1 85 ? -12.864 5.106 -8.589 1.00 94.06 85 GLU A O 1
ATOM 707 N N . GLY A 1 86 ? -11.527 4.339 -10.218 1.00 94.94 86 GLY A N 1
ATOM 708 C CA . GLY A 1 86 ? -10.517 5.410 -10.149 1.00 94.94 86 GLY A CA 1
ATOM 709 C C . GLY A 1 86 ? -9.572 5.384 -8.931 1.00 94.94 86 GLY A C 1
ATOM 710 O O . GLY A 1 86 ? -9.632 4.486 -8.100 1.00 94.94 86 GLY A O 1
ATOM 711 N N . PRO A 1 87 ? -8.675 6.365 -8.770 1.00 95.38 87 PRO A N 1
ATOM 712 C CA . PRO A 1 87 ? -7.835 6.483 -7.576 1.00 95.38 87 PRO A CA 1
ATOM 713 C C . PRO A 1 87 ? -8.639 6.522 -6.269 1.00 95.38 87 PRO A C 1
ATOM 715 O O . PRO A 1 87 ? -9.737 7.082 -6.222 1.00 95.38 87 PRO A O 1
ATOM 718 N N . PHE A 1 88 ? -8.073 5.992 -5.181 1.00 97.00 88 PHE A N 1
ATOM 719 C CA . PHE A 1 88 ? -8.654 6.190 -3.852 1.00 97.00 88 PHE A CA 1
ATOM 720 C C . PHE A 1 88 ? -8.601 7.672 -3.479 1.00 97.00 88 PHE A C 1
ATOM 722 O O . PHE A 1 88 ? -7.549 8.306 -3.562 1.00 97.00 88 PHE A O 1
ATOM 729 N N . THR A 1 89 ? -9.729 8.220 -3.042 1.00 96.56 89 THR A N 1
ATOM 730 C CA . THR A 1 89 ? -9.827 9.609 -2.565 1.00 96.56 89 THR A CA 1
ATOM 731 C C . THR A 1 89 ? -10.123 9.689 -1.079 1.00 96.56 89 THR A C 1
ATOM 733 O O . THR A 1 89 ? -9.895 10.735 -0.473 1.00 96.56 89 THR A O 1
ATOM 736 N N . ARG A 1 90 ? -10.608 8.595 -0.478 1.00 97.19 90 ARG A N 1
ATOM 737 C CA . ARG A 1 90 ? -10.909 8.524 0.951 1.00 97.19 90 ARG A CA 1
ATOM 738 C C . ARG A 1 90 ? -10.490 7.181 1.563 1.00 97.19 90 ARG A C 1
ATOM 740 O O . ARG A 1 90 ? -10.590 6.160 0.875 1.00 97.19 90 ARG A O 1
ATOM 747 N N . PRO A 1 91 ? -10.077 7.145 2.844 1.00 96.75 91 PRO A N 1
ATOM 748 C CA . PRO A 1 91 ? -9.689 5.910 3.531 1.00 96.75 91 PRO A CA 1
ATOM 749 C C . PRO A 1 91 ? -10.781 4.831 3.546 1.00 96.75 91 PRO A C 1
ATOM 751 O O . PRO A 1 91 ? -10.478 3.642 3.479 1.00 96.75 91 PRO A O 1
ATOM 754 N N . GLU A 1 92 ? -12.057 5.210 3.580 1.00 97.44 92 GLU A N 1
ATOM 755 C CA . GLU A 1 92 ? -13.171 4.256 3.637 1.00 97.44 92 GLU A CA 1
ATOM 756 C C . GLU A 1 92 ? -13.235 3.394 2.374 1.00 97.44 92 GLU A C 1
ATOM 758 O O . GLU A 1 92 ? -13.478 2.197 2.464 1.00 97.44 92 GLU A O 1
ATOM 763 N N . GLN A 1 93 ? -12.911 3.964 1.208 1.00 97.94 93 GLN A N 1
ATOM 764 C CA . GLN A 1 93 ? -12.849 3.207 -0.046 1.00 97.94 93 GLN A CA 1
ATOM 765 C C . GLN A 1 93 ? -11.765 2.124 0.002 1.00 97.94 93 GLN A C 1
ATOM 767 O O . GLN A 1 93 ? -11.942 1.038 -0.550 1.00 97.94 93 GLN A O 1
ATOM 772 N N . LEU A 1 94 ? -10.644 2.421 0.665 1.00 97.12 94 LEU A N 1
ATOM 773 C CA . LEU A 1 94 ? -9.562 1.467 0.860 1.00 97.12 94 LEU A CA 1
ATOM 774 C C . LEU A 1 94 ? -9.989 0.348 1.818 1.00 97.12 94 LEU A C 1
ATOM 776 O O . LEU A 1 94 ? -9.763 -0.826 1.522 1.00 97.12 94 LEU A O 1
ATOM 780 N N . LYS A 1 95 ? -10.662 0.694 2.923 1.00 98.00 95 LYS A N 1
ATOM 781 C CA . LYS A 1 95 ? -11.240 -0.293 3.846 1.00 98.00 95 LYS A CA 1
ATOM 782 C C . LYS A 1 95 ? -12.217 -1.218 3.122 1.00 98.00 95 LYS A C 1
ATOM 784 O O . LYS A 1 95 ? -12.053 -2.436 3.166 1.00 98.00 95 LYS A O 1
ATOM 789 N N . ASP A 1 96 ? -13.179 -0.642 2.407 1.00 98.06 96 ASP A N 1
ATOM 790 C CA . ASP A 1 96 ? -14.201 -1.381 1.665 1.00 98.06 96 ASP A CA 1
ATOM 791 C C . ASP A 1 96 ? -13.584 -2.303 0.612 1.00 98.06 96 ASP A C 1
ATOM 793 O O . ASP A 1 96 ? -14.060 -3.422 0.415 1.00 98.06 96 ASP A O 1
ATOM 797 N N . PHE A 1 97 ? -12.510 -1.863 -0.051 1.00 98.12 97 PHE A N 1
ATOM 798 C CA . PHE A 1 97 ? -11.768 -2.708 -0.979 1.00 98.12 97 PHE A CA 1
ATOM 799 C C . PHE A 1 97 ? -11.238 -3.961 -0.274 1.00 98.12 97 PHE A C 1
ATOM 801 O O . PHE A 1 97 ? -11.542 -5.064 -0.717 1.00 98.12 97 PHE A O 1
ATOM 808 N N . PHE A 1 98 ? -10.505 -3.821 0.833 1.00 98.12 98 PHE A N 1
ATOM 809 C CA . PHE A 1 98 ? -9.937 -4.974 1.542 1.00 98.12 98 PHE A CA 1
ATOM 810 C C . PHE A 1 98 ? -11.010 -5.898 2.129 1.00 98.12 98 PHE A C 1
ATOM 812 O O . PHE A 1 98 ? -10.868 -7.118 2.052 1.00 98.12 98 PHE A O 1
ATOM 819 N N . VAL A 1 99 ? -12.119 -5.345 2.624 1.00 98.06 99 VAL A N 1
ATOM 820 C CA . VAL A 1 99 ? -13.263 -6.141 3.100 1.00 98.06 99 VAL A CA 1
ATOM 821 C C . VAL A 1 99 ? -13.889 -6.951 1.963 1.00 98.06 99 VAL A C 1
ATOM 823 O O . VAL A 1 99 ? -14.123 -8.148 2.116 1.00 98.06 99 VAL A O 1
ATOM 826 N N . LYS A 1 100 ? -14.075 -6.354 0.778 1.00 97.44 100 LYS A N 1
ATOM 827 C CA . LYS A 1 100 ? -14.542 -7.075 -0.424 1.00 97.44 100 LYS A CA 1
ATOM 828 C C . LYS A 1 100 ? -13.567 -8.165 -0.888 1.00 97.44 100 LYS A C 1
ATOM 830 O O . LYS A 1 100 ? -13.988 -9.094 -1.568 1.00 97.44 100 LYS A O 1
ATOM 835 N N . GLN A 1 101 ? -12.284 -8.057 -0.541 1.00 96.38 101 GLN A N 1
ATOM 836 C CA . GLN A 1 101 ? -11.270 -9.085 -0.802 1.00 96.38 101 GLN A CA 1
ATOM 837 C C . GLN A 1 101 ? -11.223 -10.175 0.288 1.00 96.38 101 GLN A C 1
ATOM 839 O O . GLN A 1 101 ? -10.436 -11.112 0.161 1.00 96.38 101 GLN A O 1
ATOM 844 N N . GLY A 1 10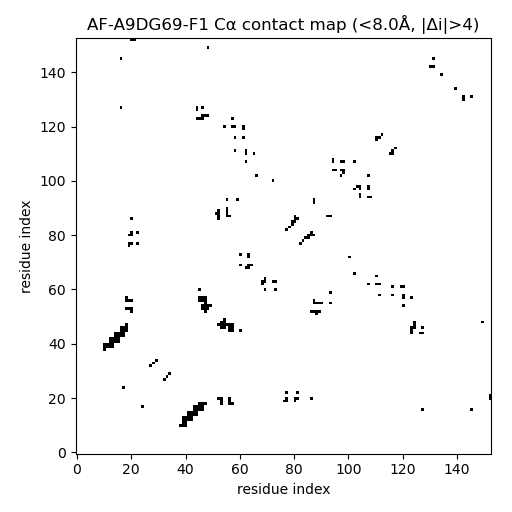2 ? -12.060 -10.083 1.328 1.00 96.62 102 GLY A N 1
ATOM 845 C CA . GLY A 1 102 ? -12.186 -11.085 2.390 1.00 96.62 102 GLY A CA 1
ATOM 846 C C . GLY A 1 102 ? -11.456 -10.750 3.694 1.00 96.62 102 GLY A C 1
ATOM 847 O O . GLY A 1 102 ? -11.390 -11.606 4.573 1.00 96.62 102 GLY A O 1
ATOM 848 N N . ALA A 1 103 ? -10.904 -9.541 3.848 1.00 97.56 103 ALA A N 1
ATOM 849 C CA . ALA A 1 103 ? -10.306 -9.117 5.113 1.00 97.56 103 ALA A CA 1
ATOM 850 C C . ALA A 1 103 ? -11.381 -8.727 6.145 1.00 97.56 103 ALA A C 1
ATOM 852 O O . ALA A 1 103 ? -12.432 -8.188 5.796 1.00 97.56 103 ALA A O 1
ATOM 853 N N . ASP A 1 104 ? -11.100 -8.945 7.431 1.00 98.06 104 ASP A N 1
ATOM 854 C CA . ASP A 1 104 ? -11.986 -8.497 8.508 1.00 98.06 104 ASP A CA 1
ATOM 855 C C . ASP A 1 104 ? -12.012 -6.962 8.609 1.00 98.06 104 ASP A C 1
ATOM 857 O O . ASP A 1 104 ? -10.968 -6.308 8.677 1.00 98.06 104 ASP A O 1
ATOM 861 N N . ALA A 1 105 ? -13.212 -6.378 8.658 1.00 97.50 105 ALA A N 1
ATOM 862 C CA . ALA A 1 105 ? -13.387 -4.926 8.645 1.00 97.50 105 ALA A CA 1
ATOM 863 C C . ALA A 1 105 ? -12.738 -4.237 9.854 1.00 97.50 105 ALA A C 1
ATOM 865 O O . ALA A 1 105 ? -12.107 -3.188 9.702 1.00 97.50 105 ALA A O 1
ATOM 866 N N . SER A 1 106 ? -12.854 -4.836 11.043 1.00 97.75 106 SER A N 1
ATOM 867 C CA . SER A 1 106 ? -12.288 -4.270 12.270 1.00 97.75 106 SER A CA 1
ATOM 868 C C . SER A 1 106 ? -10.760 -4.350 12.277 1.00 97.75 106 SER A C 1
ATOM 870 O O . SER A 1 106 ? -10.081 -3.401 12.682 1.00 97.75 106 SER A O 1
ATOM 872 N N . ALA A 1 107 ? -10.205 -5.447 11.757 1.00 98.12 107 ALA A N 1
ATOM 873 C CA . ALA A 1 107 ? -8.774 -5.639 11.604 1.00 98.12 107 ALA A CA 1
ATOM 874 C C . ALA A 1 107 ? -8.180 -4.644 10.602 1.00 98.12 107 ALA A C 1
ATOM 876 O O . ALA A 1 107 ? -7.143 -4.044 10.894 1.00 98.12 107 ALA A O 1
ATOM 877 N N . VAL A 1 108 ? -8.840 -4.428 9.457 1.00 98.12 108 VAL A N 1
ATOM 878 C CA . VAL A 1 108 ? -8.422 -3.435 8.454 1.00 98.12 108 VAL A CA 1
ATOM 879 C C . VAL A 1 108 ? -8.421 -2.039 9.058 1.00 98.12 108 VAL A C 1
ATOM 881 O O . VAL A 1 108 ? -7.411 -1.345 8.984 1.00 98.12 108 VAL A O 1
ATOM 884 N N . GLU A 1 109 ? -9.506 -1.639 9.716 1.00 97.75 109 GLU A N 1
ATOM 885 C CA . GLU A 1 109 ? -9.615 -0.313 10.326 1.00 97.75 109 GLU A CA 1
ATOM 886 C C . GLU A 1 109 ? -8.551 -0.077 11.406 1.00 97.75 109 GLU A C 1
ATOM 888 O O . GLU A 1 109 ? -7.903 0.974 11.441 1.00 97.75 109 GLU A O 1
ATOM 893 N N . LYS A 1 110 ? -8.296 -1.082 12.247 1.00 98.19 110 LYS A N 1
ATOM 894 C CA . LYS A 1 110 ? -7.231 -1.026 13.251 1.00 98.19 110 LYS A CA 1
ATOM 895 C C . LYS A 1 110 ? -5.847 -0.940 12.609 1.00 98.19 110 LYS A C 1
ATOM 897 O O . LYS A 1 110 ? -5.013 -0.165 13.072 1.00 98.19 110 LYS A O 1
ATOM 902 N N . ALA A 1 111 ? -5.595 -1.721 11.559 1.00 98.19 111 ALA A N 1
ATOM 903 C CA . ALA A 1 111 ? -4.322 -1.715 10.848 1.00 98.19 111 ALA A CA 1
ATOM 904 C C . ALA A 1 111 ? -4.085 -0.386 10.124 1.00 98.19 111 ALA A C 1
ATOM 906 O O . ALA A 1 111 ? -2.971 0.120 10.161 1.00 98.19 111 ALA A O 1
ATOM 907 N N . MET A 1 112 ? -5.114 0.209 9.518 1.00 97.38 112 MET A N 1
ATOM 908 C CA . MET A 1 112 ? -5.018 1.511 8.854 1.00 97.38 112 MET A CA 1
ATOM 909 C C . MET A 1 112 ? -4.622 2.629 9.819 1.00 97.38 112 MET A C 1
ATOM 911 O O . MET A 1 112 ? -3.823 3.491 9.460 1.00 97.38 112 MET A O 1
ATOM 915 N N . ASN A 1 113 ? -5.154 2.598 11.040 1.00 97.31 113 ASN A N 1
ATOM 916 C CA . ASN A 1 113 ? -4.935 3.632 12.050 1.00 97.31 113 ASN A CA 1
ATOM 917 C C . ASN A 1 113 ? -3.737 3.357 12.977 1.00 97.31 113 ASN A C 1
ATOM 919 O O . ASN A 1 113 ? -3.491 4.127 13.910 1.00 97.31 113 ASN A O 1
ATOM 923 N N . SER A 1 114 ? -2.993 2.269 12.757 1.00 98.06 114 SER A N 1
ATOM 924 C CA . SER A 1 114 ? -1.909 1.864 13.649 1.00 98.06 114 SER A CA 1
ATOM 925 C C . SER A 1 114 ? -0.656 2.731 13.500 1.00 98.06 114 SER A C 1
ATOM 927 O O . SER A 1 114 ? -0.411 3.378 12.479 1.00 98.06 114 SER A O 1
ATOM 929 N N . VAL A 1 115 ? 0.183 2.711 14.538 1.00 97.94 115 VAL A N 1
ATOM 930 C CA . VAL A 1 115 ? 1.529 3.298 14.481 1.00 97.94 115 VAL A CA 1
ATOM 931 C C . VAL A 1 115 ? 2.371 2.594 13.414 1.00 97.94 115 VAL A C 1
ATOM 933 O O . VAL A 1 115 ? 3.051 3.275 12.652 1.00 97.94 115 VAL A O 1
ATOM 936 N N . ASP A 1 116 ? 2.252 1.268 13.287 1.00 97.62 116 ASP A N 1
ATOM 937 C CA . ASP A 1 116 ? 2.926 0.483 12.244 1.00 97.62 116 ASP A CA 1
ATOM 938 C C . ASP A 1 116 ? 2.643 1.022 10.833 1.00 97.62 116 ASP A C 1
ATOM 940 O O . ASP A 1 116 ? 3.570 1.144 10.038 1.00 97.62 116 ASP A O 1
ATOM 944 N N . ALA A 1 117 ? 1.393 1.394 10.522 1.00 97.69 117 ALA A N 1
ATOM 945 C CA . ALA A 1 117 ? 1.042 1.947 9.213 1.00 97.69 117 ALA A CA 1
ATOM 946 C C . ALA A 1 117 ? 1.757 3.276 8.948 1.00 97.69 117 ALA A C 1
ATOM 948 O O . ALA A 1 117 ? 2.320 3.484 7.874 1.00 97.69 117 ALA A O 1
ATOM 949 N N . LYS A 1 118 ? 1.777 4.167 9.946 1.00 97.38 118 LYS A N 1
ATOM 950 C CA . LYS A 1 118 ? 2.464 5.464 9.852 1.00 97.38 118 LYS A CA 1
ATOM 951 C C . LYS A 1 118 ? 3.972 5.286 9.682 1.00 97.38 118 LYS A C 1
ATOM 953 O O . LYS A 1 118 ? 4.579 5.975 8.865 1.00 97.38 118 LYS A O 1
ATOM 958 N N . LEU A 1 119 ? 4.566 4.352 10.426 1.00 98.00 119 LEU A N 1
ATOM 959 C CA . LEU A 1 119 ? 5.986 4.021 10.318 1.00 98.00 119 LEU A CA 1
ATOM 960 C C . LEU A 1 119 ? 6.321 3.420 8.951 1.00 98.00 119 LEU A C 1
ATOM 962 O O . LEU A 1 119 ? 7.310 3.826 8.351 1.00 98.00 119 LEU A O 1
ATOM 966 N N . ALA A 1 120 ? 5.489 2.512 8.434 1.00 96.94 120 ALA A N 1
ATOM 967 C CA . ALA A 1 120 ? 5.681 1.914 7.116 1.00 96.94 120 ALA A CA 1
ATOM 968 C C . ALA A 1 120 ? 5.662 2.975 6.007 1.00 96.94 120 ALA A C 1
ATOM 970 O O . ALA A 1 120 ? 6.583 3.019 5.196 1.00 96.94 120 ALA A O 1
ATOM 971 N N . ILE A 1 121 ? 4.673 3.875 6.016 1.00 96.44 121 ILE A N 1
ATOM 972 C CA . ILE A 1 121 ? 4.568 4.967 5.034 1.00 96.44 121 ILE A CA 1
ATOM 973 C C . ILE A 1 121 ? 5.789 5.895 5.114 1.00 96.44 121 ILE A C 1
ATOM 975 O O . ILE A 1 121 ? 6.442 6.134 4.101 1.00 96.44 121 ILE A O 1
ATOM 979 N N . SER A 1 122 ? 6.164 6.332 6.321 1.00 95.56 122 SER A N 1
ATOM 980 C CA . SER A 1 122 ? 7.361 7.161 6.541 1.00 95.56 122 SER A CA 1
ATOM 981 C C . SER A 1 122 ? 8.648 6.473 6.067 1.00 95.56 122 SER A C 1
ATOM 983 O O . SER A 1 122 ? 9.528 7.099 5.467 1.00 95.56 122 SER A O 1
ATOM 985 N N . HIS A 1 123 ? 8.754 5.161 6.284 1.00 94.12 123 HIS A N 1
ATOM 986 C CA . HIS A 1 123 ? 9.879 4.369 5.809 1.00 94.12 123 HIS A CA 1
ATOM 987 C C . HIS A 1 123 ? 9.926 4.317 4.276 1.00 94.12 123 HIS A C 1
ATOM 989 O O . HIS A 1 123 ? 11.000 4.513 3.706 1.00 94.12 123 HIS A O 1
ATOM 995 N N . TYR A 1 124 ? 8.788 4.128 3.599 1.00 92.94 124 TYR A N 1
ATOM 996 C CA . TYR A 1 124 ? 8.729 4.164 2.134 1.00 92.94 124 TYR A CA 1
ATOM 997 C C . TYR A 1 124 ? 9.156 5.526 1.577 1.00 92.94 124 TYR A C 1
ATOM 999 O O . TYR A 1 124 ? 9.969 5.582 0.652 1.00 92.94 124 TYR A O 1
ATOM 1007 N N . ASP A 1 125 ? 8.678 6.616 2.178 1.00 90.31 125 ASP A N 1
ATOM 1008 C CA . ASP A 1 125 ? 9.056 7.974 1.777 1.00 90.31 125 ASP A CA 1
ATOM 1009 C C . ASP A 1 125 ? 10.554 8.224 1.990 1.00 90.31 125 ASP A C 1
ATOM 1011 O O . ASP A 1 125 ? 11.229 8.766 1.114 1.00 90.31 125 ASP A O 1
ATOM 1015 N N . THR A 1 126 ? 11.106 7.760 3.113 1.00 89.81 126 THR A N 1
ATOM 1016 C CA . THR A 1 126 ? 12.545 7.849 3.396 1.00 89.81 126 THR A CA 1
ATOM 1017 C C . THR A 1 126 ? 13.364 7.071 2.367 1.00 89.81 126 THR A C 1
ATOM 1019 O O . THR A 1 126 ? 14.360 7.581 1.855 1.00 89.81 126 THR A O 1
ATOM 1022 N N . GLN A 1 127 ? 12.951 5.848 2.022 1.00 87.31 127 GLN A N 1
ATOM 1023 C CA . GLN A 1 127 ? 13.622 5.045 0.999 1.00 87.31 127 GLN A CA 1
ATOM 1024 C C . GLN A 1 127 ? 13.596 5.728 -0.373 1.00 87.31 127 GLN A C 1
ATOM 1026 O O . GLN A 1 127 ? 14.626 5.770 -1.049 1.00 87.31 127 GLN A O 1
ATOM 1031 N N . ALA A 1 128 ? 12.454 6.298 -0.762 1.00 83.81 128 ALA A N 1
ATOM 1032 C CA . ALA A 1 128 ? 12.315 7.044 -2.008 1.00 83.81 128 ALA A CA 1
ATOM 1033 C C . ALA A 1 128 ? 13.228 8.283 -2.036 1.00 83.81 128 ALA A C 1
ATOM 1035 O O . ALA A 1 128 ? 13.947 8.504 -3.009 1.00 83.81 128 ALA A O 1
ATOM 1036 N N . GLN A 1 129 ? 13.276 9.049 -0.942 1.00 81.81 129 GLN A N 1
ATOM 1037 C CA . GLN A 1 129 ? 14.159 10.214 -0.814 1.00 81.81 129 GLN A CA 1
ATOM 1038 C C . GLN A 1 129 ? 15.641 9.830 -0.859 1.00 81.81 129 GLN A C 1
ATOM 1040 O O . GLN A 1 129 ? 16.432 10.498 -1.517 1.00 81.81 129 GLN A O 1
ATOM 1045 N N . LEU A 1 130 ? 16.044 8.749 -0.186 1.00 79.62 130 LEU A N 1
ATOM 1046 C CA . LEU A 1 130 ? 17.435 8.285 -0.195 1.00 79.62 130 LEU A CA 1
ATOM 1047 C C . LEU A 1 130 ? 17.876 7.796 -1.575 1.00 79.62 130 LEU A C 1
ATOM 1049 O O . LEU A 1 130 ? 19.017 8.052 -1.964 1.00 79.62 130 LEU A O 1
ATOM 1053 N N . ALA A 1 131 ? 16.985 7.131 -2.314 1.00 72.81 131 ALA A N 1
ATOM 1054 C CA . ALA A 1 131 ? 17.228 6.773 -3.708 1.00 72.81 131 ALA A CA 1
ATOM 1055 C C . ALA A 1 131 ? 17.372 8.018 -4.601 1.00 72.81 131 ALA A C 1
ATOM 1057 O O . ALA A 1 131 ? 18.181 8.008 -5.525 1.00 72.81 131 ALA A O 1
ATOM 1058 N N . GLY A 1 132 ? 16.661 9.102 -4.273 1.00 63.53 132 GLY A N 1
ATOM 1059 C CA . GLY A 1 132 ? 16.835 10.421 -4.884 1.00 63.53 132 GLY A CA 1
ATOM 1060 C C . GLY A 1 132 ? 18.138 11.148 -4.492 1.00 63.53 132 GLY A C 1
ATOM 1061 O O . GLY A 1 132 ? 18.760 11.840 -5.288 1.00 63.53 132 GLY A O 1
ATOM 1062 N N . ASN A 1 133 ? 18.607 10.995 -3.256 1.00 46.53 133 ASN A N 1
ATOM 1063 C CA . ASN A 1 133 ? 19.703 11.821 -2.732 1.00 46.53 133 ASN A CA 1
ATOM 1064 C C .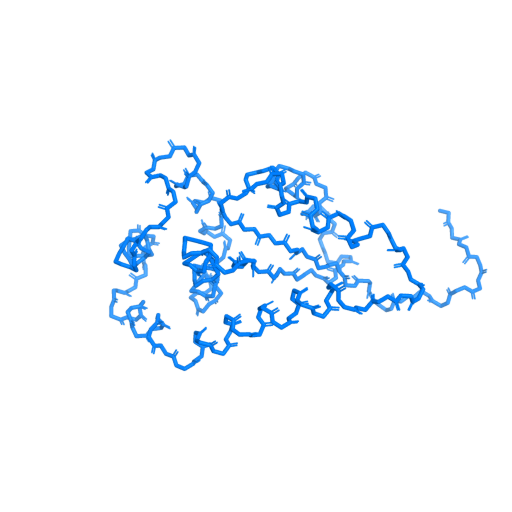 ASN A 1 133 ? 21.097 11.179 -2.859 1.00 46.53 133 ASN A C 1
ATOM 1066 O O . ASN A 1 133 ? 22.107 11.873 -2.726 1.00 46.53 133 ASN A O 1
ATOM 1070 N N . ARG A 1 134 ? 21.202 9.866 -3.106 1.00 44.06 134 ARG A N 1
ATOM 1071 C CA . ARG A 1 134 ? 22.502 9.186 -3.246 1.00 44.06 134 ARG A CA 1
ATOM 1072 C C . ARG A 1 134 ? 23.001 9.201 -4.688 1.00 44.06 134 ARG A C 1
ATOM 1074 O O . ARG A 1 134 ? 22.745 8.295 -5.474 1.00 44.06 134 ARG A O 1
ATOM 1081 N N . GLY A 1 135 ? 23.803 10.216 -5.002 1.00 36.75 135 GLY A N 1
ATOM 1082 C CA . GLY A 1 135 ? 24.704 10.198 -6.147 1.00 36.75 135 GLY A CA 1
ATOM 1083 C C . GLY A 1 135 ? 26.009 9.425 -5.875 1.00 36.75 135 GLY A C 1
ATOM 1084 O O . GLY A 1 135 ? 26.728 9.768 -4.942 1.00 36.75 135 GLY A O 1
ATOM 1085 N N . VAL A 1 136 ? 26.351 8.525 -6.819 1.00 31.33 136 VAL A N 1
ATOM 1086 C CA . VAL A 1 136 ? 27.698 8.017 -7.227 1.00 31.33 136 VAL A CA 1
ATOM 1087 C C . VAL A 1 136 ? 28.240 6.741 -6.514 1.00 31.33 136 VAL A C 1
ATOM 1089 O O . VAL A 1 136 ? 28.160 6.688 -5.292 1.00 31.33 136 VAL A O 1
ATOM 1092 N N . PRO A 1 137 ? 28.869 5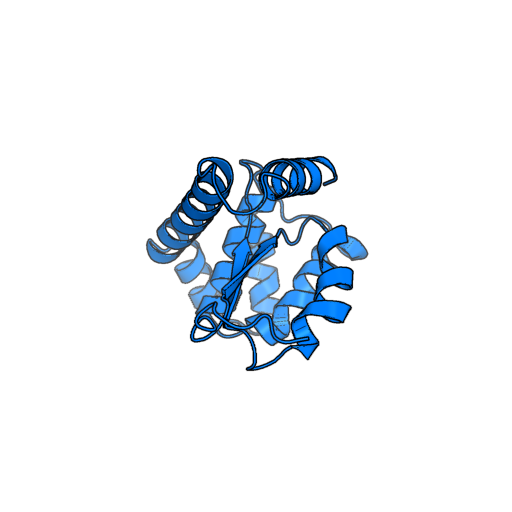.738 -7.201 1.00 36.34 137 PRO A N 1
ATOM 1093 C CA . PRO A 1 137 ? 29.003 5.443 -8.634 1.00 36.34 137 PRO A CA 1
ATOM 1094 C C . PRO A 1 137 ? 28.261 4.142 -9.026 1.00 36.34 137 PRO A C 1
ATOM 1096 O O . PRO A 1 137 ? 28.852 3.081 -9.191 1.00 36.34 137 PRO A O 1
ATOM 1099 N N . SER A 1 138 ? 26.956 4.223 -9.245 1.00 34.72 138 SER A N 1
ATOM 1100 C CA . SER A 1 138 ? 26.234 3.304 -10.126 1.00 34.72 138 SER A CA 1
ATOM 1101 C C . SER A 1 138 ? 25.139 4.122 -10.795 1.00 34.72 138 SER A C 1
ATOM 1103 O O . SER A 1 138 ? 24.151 4.498 -10.185 1.00 34.72 138 SER A O 1
ATOM 1105 N N . LEU A 1 139 ? 25.387 4.495 -12.051 1.00 32.31 139 LEU A N 1
ATOM 1106 C CA . LEU A 1 139 ? 24.394 5.046 -12.972 1.00 32.31 139 LEU A CA 1
ATOM 1107 C C . LEU A 1 139 ? 23.572 6.229 -12.420 1.00 32.31 139 LEU A C 1
ATOM 1109 O O . LEU A 1 139 ? 22.433 6.084 -11.978 1.00 32.31 139 LEU A O 1
ATOM 1113 N N . ARG A 1 140 ? 24.067 7.448 -12.671 1.00 30.34 140 ARG A N 1
ATOM 1114 C CA . ARG A 1 140 ? 23.286 8.707 -12.691 1.00 30.34 140 ARG A CA 1
ATOM 1115 C C . ARG A 1 140 ? 22.137 8.698 -13.740 1.00 30.34 140 ARG A C 1
ATOM 1117 O O . ARG A 1 140 ? 21.659 9.747 -14.142 1.00 30.34 140 ARG A O 1
ATOM 1124 N N . ALA A 1 141 ? 21.706 7.524 -14.201 1.00 35.69 141 ALA A N 1
ATOM 1125 C CA . ALA A 1 141 ? 20.519 7.304 -15.017 1.00 35.69 141 ALA A CA 1
ATOM 1126 C C . ALA A 1 141 ? 19.263 7.067 -14.154 1.00 35.69 141 ALA A C 1
ATOM 1128 O O . ALA A 1 141 ? 18.164 7.397 -14.584 1.00 35.69 141 ALA A O 1
ATOM 1129 N N . TRP A 1 142 ? 19.411 6.557 -12.923 1.00 35.50 142 TRP A N 1
ATOM 1130 C CA . TRP A 1 142 ? 18.265 6.216 -12.067 1.00 35.50 142 TRP A CA 1
ATOM 1131 C C . TRP A 1 142 ? 17.546 7.432 -11.483 1.00 35.50 142 TRP A C 1
ATOM 1133 O O . TRP A 1 142 ? 16.333 7.391 -11.321 1.00 35.50 142 TRP A O 1
ATOM 1143 N N . LEU A 1 143 ? 18.263 8.530 -11.230 1.00 35.19 143 LEU A N 1
ATOM 1144 C CA . LEU A 1 143 ? 17.659 9.745 -10.683 1.00 35.19 143 LEU A CA 1
ATOM 1145 C C . LEU A 1 143 ? 16.671 10.389 -11.661 1.00 35.19 143 LEU A C 1
ATOM 1147 O O . LEU A 1 143 ? 15.522 10.646 -11.314 1.00 35.19 143 LEU A O 1
ATOM 1151 N N . LEU A 1 144 ? 17.104 10.536 -12.918 1.00 38.28 144 LEU A N 1
ATOM 1152 C CA . LEU A 1 144 ? 16.244 10.989 -14.005 1.00 38.28 144 LEU A CA 1
ATOM 1153 C C . LEU A 1 144 ? 15.096 10.014 -14.246 1.00 38.28 144 LEU A C 1
ATOM 1155 O O . LEU A 1 144 ? 14.007 10.471 -14.533 1.00 38.28 144 LEU A O 1
ATOM 1159 N N . LEU A 1 145 ? 15.300 8.699 -14.112 1.00 42.94 145 LEU A N 1
ATOM 1160 C CA . LEU A 1 145 ? 14.244 7.706 -14.323 1.00 42.94 145 LEU A CA 1
ATOM 1161 C C . LEU A 1 145 ? 13.181 7.712 -13.223 1.00 42.94 145 LEU A C 1
ATOM 1163 O O . LEU A 1 145 ? 12.009 7.613 -13.558 1.00 42.94 145 LEU A O 1
ATOM 1167 N N . VAL A 1 146 ? 13.540 7.847 -11.943 1.00 44.38 146 VAL A N 1
ATOM 1168 C CA . VAL A 1 146 ? 12.551 7.911 -10.850 1.00 44.38 146 VAL A CA 1
ATOM 1169 C C . VAL A 1 146 ? 11.755 9.213 -10.924 1.00 44.38 146 VAL A C 1
ATOM 1171 O O . VAL A 1 146 ? 10.529 9.169 -10.849 1.00 44.38 146 VAL A O 1
ATOM 1174 N N . GLU A 1 147 ? 12.410 10.355 -11.161 1.00 42.25 147 GLU A N 1
ATOM 1175 C CA . GLU A 1 147 ? 11.695 11.611 -11.411 1.00 42.25 147 GLU A CA 1
ATOM 1176 C C . GLU A 1 147 ? 10.860 11.528 -12.699 1.00 42.25 147 GLU A C 1
ATOM 1178 O O . GLU A 1 147 ? 9.665 11.807 -12.646 1.00 42.25 147 GLU A O 1
ATOM 1183 N N . LEU A 1 148 ? 11.404 11.063 -13.834 1.00 43.41 148 LEU A N 1
ATOM 1184 C CA . LEU A 1 148 ? 10.625 10.905 -15.074 1.00 43.41 148 LEU A CA 1
ATOM 1185 C 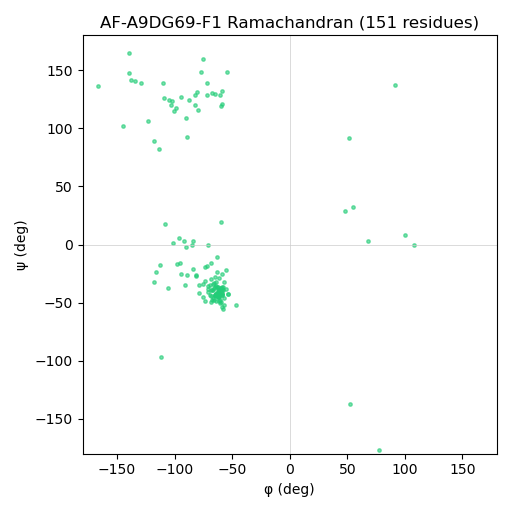C . LEU A 1 148 ? 9.456 9.934 -14.909 1.00 43.41 148 LEU A C 1
ATOM 1187 O O . LEU A 1 148 ? 8.415 10.181 -15.506 1.00 43.41 148 LEU A O 1
ATOM 1191 N N . LEU A 1 149 ? 9.593 8.839 -14.158 1.00 48.25 149 LEU A N 1
ATOM 1192 C CA . LEU A 1 149 ? 8.509 7.878 -13.924 1.00 48.25 149 LEU A CA 1
ATOM 1193 C C . LEU A 1 149 ? 7.403 8.495 -13.064 1.00 48.25 149 LEU A C 1
ATOM 1195 O O . LEU A 1 149 ? 6.230 8.293 -13.364 1.00 48.25 149 LEU A O 1
ATOM 1199 N N . ILE A 1 150 ? 7.767 9.292 -12.053 1.00 52.03 150 ILE A N 1
ATOM 1200 C CA . ILE A 1 150 ? 6.807 10.047 -11.237 1.00 52.03 150 ILE A CA 1
ATOM 1201 C C . ILE A 1 150 ? 6.148 11.177 -12.041 1.00 52.03 150 ILE A C 1
ATOM 1203 O O . ILE A 1 150 ? 4.982 11.445 -11.791 1.00 52.03 150 ILE A O 1
ATOM 1207 N N . PHE A 1 151 ? 6.854 11.830 -12.976 1.00 49.19 151 PHE A N 1
ATOM 1208 C CA . PHE A 1 151 ? 6.323 12.904 -13.838 1.00 49.19 151 PHE A CA 1
ATOM 1209 C C . PHE A 1 151 ? 5.583 12.400 -15.089 1.00 49.19 151 PHE A C 1
ATOM 1211 O O . PHE A 1 151 ? 4.795 13.135 -15.678 1.00 49.19 151 PHE A O 1
ATOM 1218 N N . SER A 1 152 ? 5.833 11.159 -15.515 1.00 49.47 152 SER A N 1
ATOM 1219 C CA . SER A 1 152 ? 5.095 10.486 -16.600 1.00 49.47 152 SER A CA 1
ATOM 1220 C C . SER A 1 152 ? 3.799 9.824 -16.106 1.00 49.47 152 SER A C 1
ATOM 1222 O O . SER A 1 152 ? 3.100 9.173 -16.890 1.00 49.47 152 SER A O 1
ATOM 1224 N N . CYS A 1 153 ? 3.516 10.008 -14.814 1.00 56.59 153 CYS A N 1
ATOM 1225 C CA . CYS A 1 153 ? 2.310 9.718 -14.057 1.00 56.59 153 CYS A CA 1
ATOM 1226 C C . CYS A 1 153 ? 1.966 10.973 -13.198 1.00 56.59 153 CYS A C 1
ATOM 1228 O O . CYS A 1 153 ? 0.969 10.922 -12.455 1.00 56.59 153 CYS A O 1
#

Sequence (153 aa):
MQVSGIPEAKSPIVREFFSYNCYRQYPIFEETVEPLGDTIDFERTPIGAGRPSWILSQQAYYLAQKFNMTRQVHGNLFKRIHEKEGPFTRPEQLKDFFVKQGADASAVEKAMNSVDAKLAISHYDTQAQLAGNRGVPSLRAWLLLVELLIFSC

Radius of gyration: 16.9 Å; Cα contacts (8 Å, |Δi|>4): 147; chains: 1; bounding box: 52×31×35 Å

Organism: NCBI:txid314608

Solvent-accessible surface area (backbone atoms only — not comparable to full-atom values): 9094 Å² total; per-residue (Å²): 137,85,70,89,91,63,84,77,66,98,55,56,72,49,73,47,79,44,41,59,84,37,69,82,57,52,64,59,38,63,75,63,53,60,80,52,52,92,70,39,50,77,45,81,37,45,46,31,90,90,38,72,42,31,41,52,38,28,51,49,51,51,51,24,58,76,68,72,34,40,88,72,44,53,65,52,47,34,45,38,27,76,72,65,78,40,69,52,88,50,72,65,60,54,48,51,50,44,36,74,73,71,46,57,63,67,60,46,53,53,48,67,72,30,69,67,43,56,51,52,49,52,48,28,52,49,53,54,49,48,63,65,68,64,81,82,94,74,65,90,58,53,50,58,48,55,53,48,55,59,71,78,88

Nearest PDB structures (foldseek):
  5vyo-assembly4_D  TM=8.218E-01  e=3.559E-06  Burkholderia pseudomallei K96243
  7luh-assembly1_A  TM=8.158E-01  e=4.456E-06  Burkholderia pseudomallei K96243
  4zl7-assembly1_A  TM=8.275E-01  e=1.035E-05  Pseudomonas aeruginosa PAO1
  4p3y-assembly1_B  TM=8.269E-01  e=2.148E-05  Acinetobacter baumannii AYE
  3h93-assembly1_A  TM=8.012E-01  e=2.845E-05  Pseudomonas aeruginosa PAO1

InterPro domains:
  IPR001853 DSBA-like thioredoxin domain [PF01323] (58-138)
  IPR023205 Thiol:disulphide interchange protein DsbA/DsbL [cd03019] (2-139)
  IPR036249 Thioredoxin-like superfamily [SSF52833] (5-139)
  IPR050824 Bacterial Thiol:disulfide Interchange Protein DsbA [PTHR35891] (7-139)